Protein AF-A0A7C2IC62-F1 (afdb_monomer)

Mean predicted aligned error: 10.56 Å

Solvent-accessible surface area (backbone atoms only — not comparable to full-atom values): 7072 Å² total; per-residue (Å²): 135,88,76,78,80,75,70,83,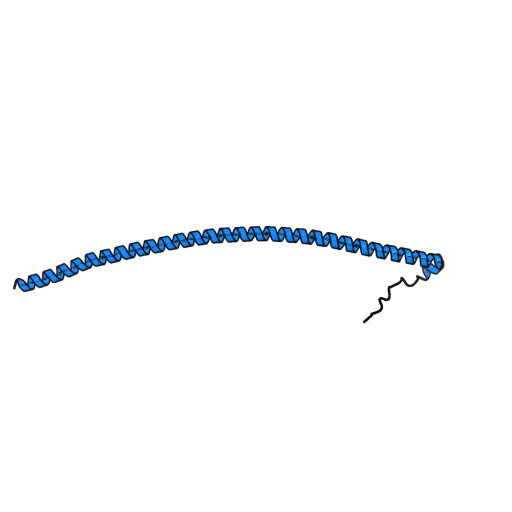64,76,72,77,50,65,71,45,35,76,74,49,36,65,69,50,34,53,53,50,53,50,51,50,52,51,51,53,52,48,52,52,51,55,52,48,52,52,50,50,56,53,47,52,51,52,50,54,53,52,52,51,53,49,52,53,50,49,54,50,51,53,49,53,51,52,52,50,49,54,51,50,52,53,51,52,52,51,52,51,51,49,53,53,48,55,52,51,53,52,52,51,52,51,52,52,49,52,51,59,50,49,54,51,54,53,52,52,53,51,52,52,53,51,58,63,74,75,108

Structure (mmCIF, N/CA/C/O backbone):
data_AF-A0A7C2IC62-F1
#
_entry.id   AF-A0A7C2IC62-F1
#
loop_
_atom_site.group_PDB
_atom_site.id
_atom_site.type_symbol
_atom_site.label_atom_id
_atom_site.label_alt_id
_atom_site.label_comp_id
_atom_site.label_asym_id
_atom_site.label_entity_id
_atom_site.label_seq_id
_atom_site.pdbx_PDB_ins_code
_atom_site.Cartn_x
_atom_site.Cartn_y
_atom_site.Cartn_z
_atom_site.occupancy
_atom_site.B_iso_or_equiv
_atom_site.auth_seq_id
_atom_site.auth_comp_id
_atom_site.auth_asym_id
_atom_site.auth_atom_id
_atom_site.pdbx_PDB_model_num
ATOM 1 N N . MET A 1 1 ? -20.557 -34.097 32.006 1.00 37.50 1 MET A N 1
ATOM 2 C CA . MET A 1 1 ? -19.843 -34.078 33.298 1.00 37.50 1 MET A CA 1
ATOM 3 C C . MET A 1 1 ? -20.294 -32.834 34.037 1.00 37.50 1 MET A C 1
ATOM 5 O O . MET A 1 1 ? -19.820 -31.743 33.757 1.00 37.50 1 MET A O 1
ATOM 9 N N . ASP A 1 2 ? -21.327 -33.009 34.857 1.00 44.03 2 ASP A N 1
ATOM 10 C CA . ASP A 1 2 ? -22.034 -31.959 35.588 1.00 44.03 2 ASP A CA 1
ATOM 11 C C . ASP A 1 2 ? -21.297 -31.704 36.908 1.00 44.03 2 ASP A C 1
ATOM 13 O O . ASP A 1 2 ? -21.544 -32.327 37.940 1.00 44.03 2 ASP A O 1
ATOM 17 N N . GLY A 1 3 ? -20.250 -30.885 36.815 1.00 38.84 3 GLY A N 1
ATOM 18 C CA . GLY A 1 3 ? -19.440 -30.472 37.951 1.00 38.84 3 GLY A CA 1
ATOM 19 C C . GLY A 1 3 ? -20.208 -29.437 38.753 1.00 38.84 3 GLY A C 1
ATOM 20 O O . GLY A 1 3 ? -20.230 -28.263 38.385 1.00 38.84 3 GLY A O 1
ATOM 21 N N . GLY A 1 4 ? -20.847 -29.900 39.829 1.00 42.59 4 GLY A N 1
ATOM 22 C CA . GLY A 1 4 ? -21.654 -29.112 40.746 1.00 42.59 4 GLY A CA 1
ATOM 23 C C . GLY A 1 4 ? -21.067 -27.732 41.015 1.00 42.59 4 GLY A C 1
ATOM 24 O O . GLY A 1 4 ? -20.103 -27.569 41.766 1.00 42.59 4 GLY A O 1
ATOM 25 N N . ARG A 1 5 ? -21.718 -26.719 40.440 1.00 46.81 5 ARG A N 1
ATOM 26 C CA . ARG A 1 5 ? -21.583 -25.328 40.859 1.00 46.81 5 ARG A CA 1
ATOM 27 C C . ARG A 1 5 ? -22.192 -25.227 42.252 1.00 46.81 5 ARG A C 1
ATOM 29 O O . ARG A 1 5 ? -23.338 -24.808 42.401 1.00 46.81 5 ARG A O 1
ATOM 36 N N . LYS A 1 6 ? -21.430 -25.636 43.272 1.00 46.97 6 LYS A N 1
ATOM 37 C CA . LYS A 1 6 ? -21.626 -25.191 44.651 1.00 46.97 6 LYS A CA 1
ATOM 38 C C . LYS A 1 6 ? -21.558 -23.676 44.590 1.00 46.97 6 LYS A C 1
ATOM 40 O O . LYS A 1 6 ? -20.479 -23.090 44.593 1.00 46.97 6 LYS A O 1
ATOM 45 N N . ARG A 1 7 ? -22.720 -23.047 44.420 1.00 48.66 7 ARG A N 1
ATOM 46 C CA . ARG A 1 7 ? -22.856 -21.616 44.613 1.00 48.66 7 ARG A CA 1
ATOM 47 C C . ARG A 1 7 ? -22.303 -21.385 46.007 1.00 48.66 7 ARG A C 1
ATOM 49 O O . ARG A 1 7 ? -22.741 -22.039 46.952 1.00 48.66 7 ARG A O 1
ATOM 56 N N . ALA A 1 8 ? -21.288 -20.542 46.110 1.00 46.03 8 ALA A N 1
ATOM 57 C CA . ALA A 1 8 ? -20.880 -19.993 47.384 1.00 46.03 8 ALA A CA 1
ATOM 58 C C . ALA A 1 8 ? -22.044 -19.116 47.866 1.00 46.03 8 ALA A C 1
ATOM 60 O O . ALA A 1 8 ? -22.037 -17.901 47.707 1.00 46.03 8 ALA A O 1
ATOM 61 N N . TYR A 1 9 ? -23.106 -19.764 48.349 1.00 46.41 9 TYR A N 1
ATOM 62 C CA . TYR A 1 9 ? -24.036 -19.175 49.284 1.00 46.41 9 TYR A CA 1
ATOM 63 C C . TYR A 1 9 ? -23.147 -18.746 50.440 1.00 46.41 9 TYR A C 1
ATOM 65 O O . TYR A 1 9 ? -22.429 -19.583 50.987 1.00 46.41 9 TYR A O 1
ATOM 73 N N . LEU A 1 10 ? -23.100 -17.445 50.719 1.00 55.12 10 LEU A N 1
ATOM 74 C CA . LEU A 1 10 ? -22.505 -16.930 51.945 1.00 55.12 10 LEU A CA 1
ATOM 75 C C . LEU A 1 10 ? -23.040 -17.799 53.080 1.00 55.12 10 LEU A C 1
ATOM 77 O O . LEU A 1 10 ? -24.239 -17.783 53.351 1.00 55.12 10 LEU A O 1
ATOM 81 N N . ASP A 1 11 ? -22.172 -18.646 53.628 1.00 68.25 11 ASP A N 1
ATOM 82 C CA . ASP A 1 11 ? -22.539 -19.622 54.642 1.00 68.25 11 ASP A CA 1
ATOM 83 C C . ASP A 1 11 ? -23.122 -18.816 55.801 1.00 68.25 11 ASP A C 1
ATOM 85 O O . ASP A 1 11 ? -22.406 -17.985 56.365 1.00 68.25 11 ASP A O 1
ATOM 89 N N . ARG A 1 12 ? -24.446 -18.931 56.011 1.00 71.19 12 ARG A N 1
ATOM 90 C CA . ARG A 1 12 ? -25.274 -17.955 56.746 1.00 71.19 12 ARG A CA 1
ATOM 91 C C . ARG A 1 12 ? -24.525 -17.450 57.977 1.00 71.19 12 ARG A C 1
ATOM 93 O O . ARG A 1 12 ? -24.405 -18.211 58.947 1.00 71.19 12 ARG A O 1
ATOM 100 N N . PRO A 1 13 ? -23.984 -16.217 57.948 1.00 80.62 13 PRO A N 1
ATOM 101 C CA . PRO A 1 13 ? -23.006 -15.821 58.945 1.00 80.62 13 PRO A CA 1
ATOM 102 C C . PRO A 1 13 ? -23.628 -15.870 60.336 1.00 80.62 13 PRO A C 1
ATOM 104 O O . PRO A 1 13 ? -24.642 -15.222 60.589 1.00 80.62 13 PRO A O 1
ATOM 107 N N . LYS A 1 14 ? -23.022 -16.640 61.249 1.00 78.38 14 LYS A N 1
ATOM 108 C CA . LYS A 1 14 ? -23.561 -16.856 62.605 1.00 78.38 14 LYS A CA 1
ATOM 109 C C . LYS A 1 14 ? -23.851 -15.539 63.336 1.00 78.38 14 LYS A C 1
ATOM 111 O O . LYS A 1 14 ? -24.879 -15.420 63.989 1.00 78.38 14 LYS A O 1
ATOM 116 N N . VAL A 1 15 ? -22.992 -14.537 63.138 1.00 87.31 15 VAL A N 1
ATOM 117 C CA . VAL A 1 15 ? -23.134 -13.186 63.711 1.00 87.31 15 VAL A CA 1
ATOM 118 C C . VAL A 1 15 ? -24.396 -12.473 63.215 1.00 87.31 15 VAL A C 1
ATOM 120 O O . VAL A 1 15 ? -25.040 -11.765 63.984 1.00 87.31 15 VAL A O 1
ATOM 123 N N . LEU A 1 16 ? -24.773 -12.659 61.946 1.00 84.62 16 LEU A N 1
ATOM 124 C CA . LEU A 1 16 ? -25.993 -12.066 61.395 1.00 84.62 16 LEU A CA 1
ATOM 125 C C . LEU A 1 16 ? -27.234 -12.766 61.960 1.00 84.62 16 LEU A C 1
ATOM 127 O O . LEU A 1 16 ? -28.161 -12.076 62.371 1.00 84.62 16 LEU A O 1
ATOM 131 N N . ARG A 1 17 ? -27.203 -14.099 62.110 1.00 86.75 17 ARG A N 1
ATOM 132 C CA . ARG A 1 17 ? -28.300 -14.879 62.721 1.00 86.75 17 ARG A CA 1
ATOM 133 C C . ARG A 1 17 ? -28.554 -14.492 64.176 1.00 86.75 17 ARG A C 1
ATOM 135 O O . ARG A 1 17 ? -29.704 -14.316 64.564 1.00 86.75 17 ARG A O 1
ATOM 142 N N . GLU A 1 18 ? -27.495 -14.299 64.963 1.00 88.06 18 GLU A N 1
ATOM 143 C CA . GLU A 1 18 ? -27.602 -13.861 66.364 1.00 88.06 18 GLU A CA 1
ATOM 144 C C . GLU A 1 18 ? -28.168 -12.442 66.522 1.00 88.06 18 GLU A C 1
ATOM 146 O O . GLU A 1 18 ? -28.780 -12.141 67.545 1.00 88.06 18 GLU A O 1
ATOM 151 N N . LYS A 1 19 ? -27.951 -11.551 65.544 1.00 90.94 19 LYS A N 1
ATOM 152 C CA . LYS A 1 19 ? -28.347 -10.134 65.628 1.00 90.94 19 LYS A CA 1
ATOM 153 C C . LYS A 1 19 ? -29.665 -9.807 64.925 1.00 90.94 19 LYS A C 1
ATOM 155 O O . LYS A 1 19 ? -30.368 -8.913 65.383 1.00 90.94 19 LYS A O 1
ATOM 160 N N . LEU A 1 20 ? -29.977 -10.487 63.823 1.00 86.44 20 LEU A N 1
ATOM 161 C CA . LEU A 1 20 ? -31.123 -10.211 62.945 1.00 86.44 20 LEU A CA 1
ATOM 162 C C . LEU A 1 20 ? -32.188 -11.321 62.974 1.00 86.44 20 LEU A C 1
ATOM 164 O O . LEU A 1 20 ? -33.243 -11.166 62.365 1.00 86.44 20 LEU A O 1
ATOM 168 N N . GLY A 1 21 ? -31.924 -12.437 63.661 1.00 90.44 21 GLY A N 1
ATOM 169 C CA . GLY A 1 21 ? -32.742 -13.647 63.578 1.00 90.44 21 GLY A CA 1
ATOM 170 C C . GLY A 1 21 ? -32.518 -14.427 62.276 1.00 90.44 21 GLY A C 1
ATOM 171 O O . GLY A 1 21 ? -31.790 -13.992 61.378 1.00 90.44 21 GLY A O 1
ATOM 172 N N . GLU A 1 22 ? -33.138 -15.606 62.176 1.00 85.38 22 GLU A N 1
ATOM 173 C CA . GLU A 1 22 ? -33.045 -16.470 60.986 1.00 85.38 22 GLU A CA 1
ATOM 174 C C . GLU A 1 22 ? -33.656 -15.797 59.751 1.00 85.38 22 GLU A C 1
ATOM 176 O O . GLU A 1 22 ? -32.970 -15.628 58.746 1.00 85.38 22 GLU A O 1
ATOM 181 N N . GLU A 1 23 ? -34.903 -15.323 59.856 1.00 87.25 23 GLU A N 1
ATOM 182 C CA . GLU A 1 23 ? -35.622 -14.682 58.743 1.00 87.25 23 GLU A CA 1
ATOM 183 C C . GLU A 1 23 ? -34.917 -13.413 58.246 1.00 87.25 23 GLU A C 1
ATOM 185 O O . GLU A 1 23 ? -34.769 -13.212 57.041 1.00 87.25 23 GLU A O 1
ATOM 190 N N . GLY A 1 24 ? -34.421 -12.575 59.165 1.00 88.88 24 GLY A N 1
ATOM 191 C CA . GLY A 1 24 ? -33.687 -11.359 58.810 1.00 88.88 24 GLY A CA 1
ATOM 192 C C . GLY A 1 24 ? -32.348 -11.649 58.127 1.00 88.88 24 GLY A C 1
ATOM 193 O O . GLY A 1 24 ? -31.931 -10.907 57.235 1.00 88.88 24 GLY A O 1
ATOM 194 N N . THR A 1 25 ? -31.685 -12.749 58.498 1.00 91.00 25 THR A N 1
ATOM 195 C CA . THR A 1 25 ? -30.447 -13.180 57.834 1.00 91.00 25 THR A CA 1
ATOM 196 C C . THR A 1 25 ? -30.722 -13.725 56.438 1.00 91.00 25 THR A C 1
ATOM 198 O O . THR A 1 25 ? -29.990 -13.383 55.509 1.00 91.00 25 THR A O 1
ATOM 201 N N . ASP A 1 26 ? -31.770 -14.531 56.270 1.00 88.00 26 ASP A N 1
ATOM 202 C CA . ASP A 1 26 ? -32.135 -15.097 54.969 1.00 88.00 26 ASP A CA 1
ATOM 203 C C . ASP A 1 26 ? -32.538 -13.993 53.975 1.00 88.00 26 ASP A C 1
ATOM 205 O O . ASP A 1 26 ? -32.016 -13.962 52.858 1.00 88.00 26 ASP A O 1
ATOM 209 N N . ALA A 1 27 ? -33.341 -13.013 54.408 1.00 89.38 27 ALA A N 1
ATOM 210 C CA . ALA A 1 27 ? -33.713 -11.860 53.585 1.00 89.38 27 ALA A CA 1
ATOM 211 C C . ALA A 1 27 ? -32.495 -11.018 53.160 1.00 89.38 27 ALA A C 1
ATOM 213 O O . ALA A 1 27 ? -32.384 -10.600 52.006 1.00 89.38 27 ALA A O 1
ATOM 214 N N . LEU A 1 28 ? -31.538 -10.788 54.069 1.00 89.81 28 LEU A N 1
ATOM 215 C CA . LEU A 1 28 ? -30.317 -10.044 53.748 1.00 89.81 28 LEU A CA 1
ATOM 216 C C . LEU A 1 28 ? -29.423 -10.808 52.759 1.00 89.81 28 LEU A C 1
ATOM 218 O O . LEU A 1 28 ? -28.873 -10.209 51.835 1.00 89.81 28 LEU A O 1
ATOM 222 N N . VAL A 1 29 ? -29.279 -12.125 52.925 1.00 88.62 29 VAL A N 1
ATOM 223 C CA . VAL A 1 29 ? -28.511 -12.969 51.997 1.00 88.62 29 VAL A CA 1
ATOM 224 C C . VAL A 1 29 ? -29.164 -12.991 50.614 1.00 88.62 29 VAL A C 1
ATOM 226 O O . VAL A 1 29 ? -28.454 -12.929 49.608 1.00 88.62 29 VAL A O 1
ATOM 229 N N . GLU A 1 30 ? -30.493 -13.036 50.538 1.00 90.31 30 GLU A N 1
ATOM 230 C CA . GLU A 1 30 ? -31.231 -12.948 49.276 1.00 90.31 30 GLU A CA 1
ATOM 231 C C . GLU A 1 30 ? -31.004 -11.600 48.579 1.00 90.31 30 GLU A C 1
ATOM 233 O O . GLU A 1 30 ? -30.620 -11.580 47.408 1.00 90.31 30 GLU A O 1
ATOM 238 N N . LEU A 1 31 ? -31.118 -10.487 49.311 1.00 92.69 31 LEU A N 1
ATOM 239 C CA . LEU A 1 31 ? -30.849 -9.144 48.789 1.00 92.69 31 LEU A CA 1
ATOM 240 C C . LEU A 1 31 ? -29.409 -8.989 48.286 1.00 92.69 31 LEU A C 1
ATOM 242 O O . LEU A 1 31 ? -29.194 -8.447 47.203 1.00 92.69 31 LEU A O 1
ATOM 246 N N . ILE A 1 32 ? -28.418 -9.492 49.029 1.00 92.25 32 ILE A N 1
ATOM 247 C CA . ILE A 1 32 ? -27.009 -9.449 48.612 1.00 92.25 32 ILE A CA 1
ATOM 248 C C . ILE A 1 32 ? -26.791 -10.297 47.358 1.00 92.25 32 ILE A C 1
ATOM 250 O O . ILE A 1 32 ? -26.077 -9.875 46.450 1.00 92.25 32 ILE A O 1
ATOM 254 N N . ASN A 1 33 ? -27.394 -11.484 47.279 1.00 90.44 33 ASN A N 1
ATOM 255 C CA . ASN A 1 33 ? -27.273 -12.340 46.102 1.00 90.44 33 ASN A CA 1
ATOM 256 C C . ASN A 1 33 ? -27.932 -11.712 44.869 1.00 90.44 33 ASN A C 1
ATOM 258 O O . ASN A 1 33 ? -27.355 -11.781 43.782 1.00 90.44 33 ASN A O 1
ATOM 262 N N . LEU A 1 34 ? -29.096 -11.080 45.042 1.00 90.88 34 LEU A N 1
ATOM 263 C CA . LEU A 1 34 ? -29.788 -10.339 43.992 1.00 90.88 34 LEU A CA 1
ATOM 264 C C . LEU A 1 34 ? -28.939 -9.155 43.512 1.00 90.88 34 LEU A C 1
ATOM 266 O O . LEU A 1 34 ? -28.640 -9.062 42.322 1.00 90.88 34 LEU A O 1
ATOM 270 N N . ALA A 1 35 ? -28.471 -8.314 44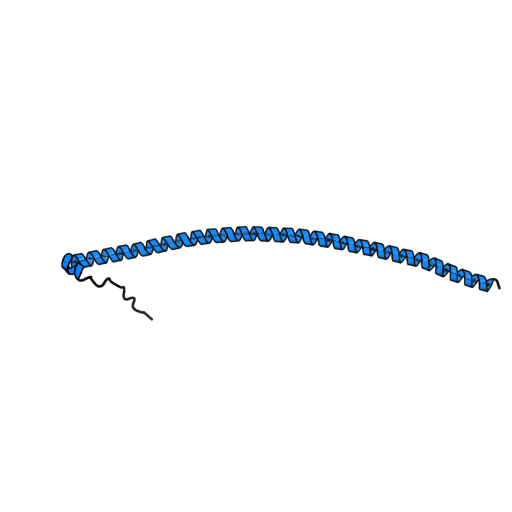.438 1.00 93.50 35 ALA A N 1
ATOM 271 C CA . ALA A 1 35 ? -27.627 -7.162 44.135 1.00 93.50 35 ALA A CA 1
ATOM 272 C C . ALA A 1 35 ? -26.311 -7.575 43.458 1.00 93.50 35 ALA A C 1
ATOM 274 O O . ALA A 1 35 ? -25.931 -6.996 42.447 1.00 93.50 35 ALA A O 1
ATOM 275 N N . ASN A 1 36 ? -25.644 -8.625 43.948 1.00 93.38 36 ASN A N 1
ATOM 276 C CA . ASN A 1 36 ? -24.416 -9.153 43.348 1.00 93.38 36 ASN A CA 1
ATOM 277 C C . ASN A 1 36 ? -24.666 -9.738 41.948 1.00 93.38 36 ASN A C 1
ATOM 279 O O . ASN A 1 36 ? -23.828 -9.603 41.060 1.00 93.38 36 ASN A O 1
ATOM 283 N N . GLY A 1 37 ? -25.815 -10.386 4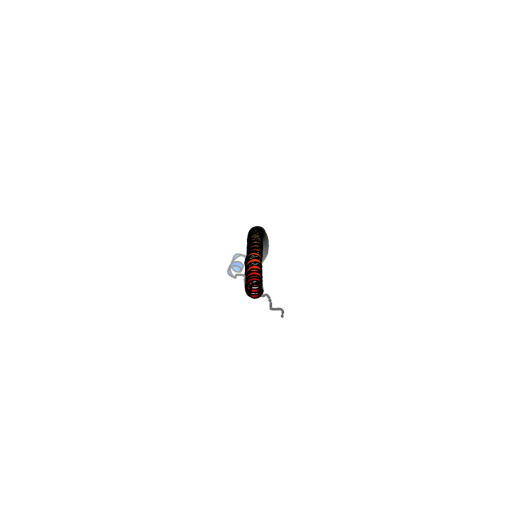1.733 1.00 92.81 37 GLY A N 1
ATOM 284 C CA . GLY A 1 37 ? -26.234 -10.855 40.413 1.00 92.81 37 GLY A CA 1
ATOM 285 C C . GLY A 1 37 ? -26.407 -9.699 39.430 1.00 92.81 37 GLY A C 1
ATOM 286 O O . GLY A 1 37 ? -25.859 -9.750 38.330 1.00 92.81 37 GLY A O 1
ATOM 287 N N . GLN A 1 38 ? -27.093 -8.641 39.861 1.00 94.69 38 GLN A N 1
ATOM 288 C CA . GLN A 1 38 ? -27.317 -7.440 39.062 1.00 94.69 38 GLN A CA 1
ATOM 289 C C . GLN A 1 38 ? -26.011 -6.698 38.765 1.00 94.69 38 GLN A C 1
ATOM 291 O O . GLN A 1 38 ? -25.701 -6.459 37.606 1.00 94.69 38 GLN A O 1
ATOM 296 N N . THR A 1 39 ? -25.166 -6.470 39.775 1.00 95.94 39 THR A N 1
ATOM 297 C CA . THR A 1 39 ? -23.850 -5.839 39.585 1.00 95.94 39 THR A CA 1
ATOM 298 C C . THR A 1 39 ? -22.975 -6.618 38.603 1.00 95.94 39 THR A C 1
ATOM 300 O O . THR A 1 39 ? -22.294 -6.014 37.779 1.00 95.94 39 THR A O 1
ATOM 303 N N . LYS A 1 40 ? -22.981 -7.958 38.644 1.00 96.19 40 LYS A N 1
ATOM 304 C CA . LYS A 1 40 ? -22.232 -8.765 37.667 1.00 96.19 40 LYS A CA 1
ATOM 305 C C . LYS A 1 40 ? -22.755 -8.584 36.246 1.00 96.19 40 LYS A C 1
ATOM 307 O O . LYS A 1 40 ? -21.940 -8.507 35.331 1.00 96.19 40 LYS A O 1
ATOM 312 N N . ALA A 1 41 ? -24.074 -8.534 36.071 1.00 96.19 41 ALA A N 1
ATOM 313 C CA . ALA A 1 41 ? -24.685 -8.291 34.770 1.00 96.19 41 ALA A CA 1
ATOM 314 C C . ALA A 1 41 ? -24.334 -6.889 34.250 1.00 96.19 41 ALA A C 1
ATOM 316 O O . ALA A 1 41 ? -23.869 -6.764 33.124 1.00 96.19 41 ALA A O 1
ATOM 317 N N . ASP A 1 42 ? -24.449 -5.860 35.091 1.00 97.25 42 ASP A N 1
ATOM 318 C CA . ASP A 1 42 ? -24.135 -4.476 34.722 1.00 97.25 42 ASP A CA 1
ATOM 319 C C . ASP A 1 42 ? -22.657 -4.313 34.336 1.00 97.25 42 ASP A C 1
ATOM 321 O O . ASP A 1 42 ? -22.331 -3.672 33.338 1.00 97.25 42 ASP A O 1
ATOM 325 N N . VAL A 1 43 ? -21.748 -4.938 35.095 1.00 97.38 43 VAL A N 1
ATOM 326 C CA . VAL A 1 43 ? -20.311 -4.936 34.784 1.00 97.38 43 VAL A CA 1
ATOM 327 C C . VAL A 1 43 ? -20.028 -5.661 33.472 1.00 97.38 43 VAL A C 1
ATOM 329 O O . VAL A 1 43 ? -19.193 -5.188 32.703 1.00 97.38 43 VAL A O 1
ATOM 332 N N . LEU A 1 44 ? -20.697 -6.786 33.205 1.00 97.88 44 LEU A N 1
ATOM 333 C CA . LEU A 1 44 ? -20.519 -7.519 31.953 1.00 97.88 44 LEU A CA 1
ATOM 334 C C . LEU A 1 44 ? -20.949 -6.662 30.760 1.00 97.88 44 LEU A C 1
ATOM 336 O O . LEU A 1 44 ? -20.130 -6.434 29.874 1.00 97.88 44 LEU A O 1
ATOM 340 N N . THR A 1 45 ? -22.159 -6.101 30.803 1.00 97.94 45 THR A N 1
ATOM 341 C CA . THR A 1 45 ? -22.680 -5.199 29.766 1.00 97.94 45 THR A CA 1
ATOM 342 C C . THR A 1 45 ? -21.745 -4.009 29.544 1.00 97.94 45 THR A C 1
ATOM 344 O O . THR A 1 45 ? -21.362 -3.709 28.418 1.00 97.94 45 THR A O 1
ATOM 347 N N . PHE A 1 46 ? -21.284 -3.365 30.621 1.00 98.06 46 PHE A N 1
ATOM 348 C CA . PHE A 1 46 ? -20.356 -2.237 30.522 1.00 98.06 46 PHE A CA 1
ATOM 349 C C . PHE A 1 46 ? -19.022 -2.615 29.860 1.00 98.06 46 PHE A C 1
ATOM 351 O O . PHE A 1 46 ? -18.453 -1.836 29.088 1.00 98.06 46 PHE A O 1
ATOM 358 N N . VAL A 1 47 ? -18.480 -3.793 30.182 1.00 98.06 47 VAL A N 1
ATOM 359 C CA . VAL A 1 47 ? -17.233 -4.276 29.579 1.00 98.06 47 VAL A CA 1
ATOM 360 C C . VAL A 1 47 ? -17.443 -4.615 28.108 1.00 98.06 47 VAL A C 1
ATOM 362 O O . VAL A 1 47 ? -16.591 -4.239 27.304 1.00 98.06 47 VAL A O 1
ATOM 365 N N . GLU A 1 48 ? -18.553 -5.262 27.756 1.00 98.00 48 GLU A N 1
ATOM 366 C CA . GLU A 1 48 ? -18.925 -5.577 26.373 1.00 98.00 48 GLU A CA 1
ATOM 367 C C . GLU A 1 48 ? -19.024 -4.301 25.532 1.00 98.00 48 GLU A C 1
ATOM 369 O O . GLU A 1 48 ? -18.270 -4.151 24.572 1.00 98.00 48 GLU A O 1
ATOM 374 N N . GLU A 1 49 ? -19.812 -3.314 25.961 1.00 98.12 49 GLU A N 1
ATOM 375 C CA . GLU A 1 49 ? -19.954 -2.031 25.259 1.00 98.12 49 GLU A CA 1
ATOM 376 C C . GLU A 1 49 ? -18.611 -1.303 25.098 1.00 98.12 49 GLU A C 1
ATOM 378 O O . GLU A 1 49 ? -18.271 -0.773 24.034 1.00 98.12 49 GLU A O 1
ATOM 383 N N . LYS A 1 50 ? -17.797 -1.273 26.160 1.00 98.00 50 LYS A N 1
ATOM 384 C CA . LYS A 1 50 ? -16.484 -0.620 26.120 1.00 98.00 50 LYS A CA 1
ATOM 385 C C . LYS A 1 50 ? -15.516 -1.350 25.193 1.00 98.00 50 LYS A C 1
ATOM 387 O O . LYS A 1 50 ? -14.679 -0.694 24.564 1.00 98.00 50 LYS A O 1
ATOM 392 N N . PHE A 1 51 ? -15.587 -2.676 25.146 1.00 98.31 51 PHE A N 1
ATOM 393 C CA . PHE A 1 51 ? -14.756 -3.503 24.287 1.00 98.31 51 PHE A CA 1
ATOM 394 C C . PHE A 1 51 ? -15.169 -3.355 22.822 1.00 98.31 51 PHE A C 1
ATOM 396 O O . PHE A 1 51 ? -14.306 -3.067 21.997 1.00 98.31 51 PHE A O 1
ATOM 403 N N . GLU A 1 52 ? -16.464 -3.429 22.514 1.00 98.38 52 GLU A N 1
ATOM 404 C CA . GLU A 1 52 ? -17.006 -3.196 21.171 1.00 98.38 52 GLU A CA 1
ATOM 405 C C . GLU A 1 52 ? -16.629 -1.813 20.644 1.00 98.38 52 GLU A C 1
ATOM 407 O O . GLU A 1 52 ? -16.094 -1.693 19.539 1.00 98.38 52 GLU A O 1
ATOM 412 N N . ARG A 1 53 ? -16.799 -0.766 21.462 1.00 98.38 53 ARG A N 1
ATOM 413 C CA . ARG A 1 53 ? -16.400 0.594 21.084 1.00 98.38 53 ARG A CA 1
ATOM 414 C C . ARG A 1 53 ? -14.908 0.680 20.764 1.00 98.38 53 ARG A C 1
ATOM 416 O O . ARG A 1 53 ? -14.535 1.210 19.720 1.00 98.38 53 ARG A O 1
ATOM 423 N N . ARG A 1 54 ? -14.045 0.150 21.640 1.00 98.25 54 ARG A N 1
ATOM 424 C CA . ARG A 1 54 ? -12.586 0.173 21.425 1.00 98.25 54 ARG A CA 1
ATOM 425 C C . ARG A 1 54 ? -12.173 -0.634 20.201 1.00 98.25 54 ARG A C 1
ATOM 427 O O . ARG A 1 54 ? -11.305 -0.187 19.460 1.00 98.25 54 ARG A O 1
ATOM 434 N N . LEU A 1 55 ? -12.783 -1.794 19.977 1.00 98.31 55 LEU A N 1
ATOM 435 C CA . LEU A 1 55 ? -12.524 -2.596 18.787 1.00 98.31 55 LEU A CA 1
ATOM 436 C C . LEU A 1 55 ? -12.925 -1.851 17.517 1.00 98.31 55 LEU A C 1
ATOM 438 O O . LEU A 1 55 ? -12.138 -1.807 16.578 1.00 98.31 55 LEU A O 1
ATOM 442 N N . SER A 1 56 ? -14.103 -1.229 17.495 1.00 98.25 56 SER A N 1
ATOM 443 C CA . SER A 1 56 ? -14.551 -0.447 16.341 1.00 98.25 56 SER A CA 1
ATOM 444 C C . SER A 1 56 ? -13.623 0.741 16.063 1.00 98.25 56 SER A C 1
ATOM 446 O O . SER A 1 56 ? -13.311 1.018 14.905 1.00 98.25 56 SER A O 1
ATOM 448 N N . GLU A 1 57 ? -13.149 1.428 17.106 1.00 98.44 57 GLU A N 1
ATOM 449 C CA . GLU A 1 57 ? -12.183 2.527 16.984 1.00 98.44 57 GLU A CA 1
ATOM 450 C C . GLU A 1 57 ? -10.835 2.047 16.420 1.00 98.44 57 GLU A C 1
ATOM 452 O O . GLU A 1 57 ? -10.296 2.659 15.496 1.00 98.44 57 GLU A O 1
ATOM 457 N N . GLU A 1 58 ? -10.283 0.952 16.946 1.00 98.44 58 GLU A N 1
ATOM 458 C CA . GLU A 1 58 ? -9.000 0.410 16.482 1.00 98.44 58 GLU A CA 1
ATOM 459 C C . GLU A 1 58 ? -9.095 -0.170 15.064 1.00 98.44 58 GLU A C 1
ATOM 461 O O . GLU A 1 58 ? -8.193 0.054 14.256 1.00 98.44 58 GLU A O 1
ATOM 466 N N . LEU A 1 59 ? -10.204 -0.831 14.711 1.00 98.19 59 LEU A N 1
ATOM 467 C CA . LEU A 1 59 ? -10.470 -1.274 13.338 1.00 98.19 59 LEU A CA 1
ATOM 468 C C . LEU A 1 59 ? -10.556 -0.088 12.371 1.00 98.19 59 LEU A C 1
ATOM 470 O O . LEU A 1 59 ? -9.978 -0.146 11.286 1.00 98.19 59 LEU A O 1
ATOM 474 N N . GLY A 1 60 ? -11.211 1.004 12.775 1.00 98.44 60 GLY A N 1
ATOM 475 C CA . GLY A 1 60 ? -11.271 2.237 11.990 1.00 98.44 60 GLY A CA 1
ATOM 476 C C . GLY A 1 60 ? -9.883 2.825 11.722 1.00 98.44 60 GLY A C 1
ATOM 477 O O . GLY A 1 60 ? -9.522 3.058 10.568 1.00 98.44 60 GLY A O 1
ATOM 478 N N . LYS A 1 61 ? -9.062 2.977 12.770 1.00 98.56 61 LYS A N 1
ATOM 479 C CA . LYS A 1 61 ? -7.677 3.472 12.649 1.00 98.56 61 LYS A CA 1
ATOM 480 C C . LYS A 1 61 ? -6.805 2.562 11.788 1.00 98.56 61 LYS A C 1
ATOM 482 O O . LYS A 1 61 ? -5.979 3.051 11.017 1.00 98.56 61 LYS A O 1
ATOM 487 N N . LEU A 1 62 ? -6.947 1.244 11.931 1.00 98.44 62 LEU A N 1
ATOM 488 C CA . LEU A 1 62 ? -6.213 0.280 11.112 1.00 98.44 62 LEU A CA 1
ATOM 489 C C . LEU A 1 62 ? -6.592 0.411 9.639 1.00 98.44 62 LEU A C 1
ATOM 491 O O . LEU A 1 62 ? -5.702 0.434 8.792 1.00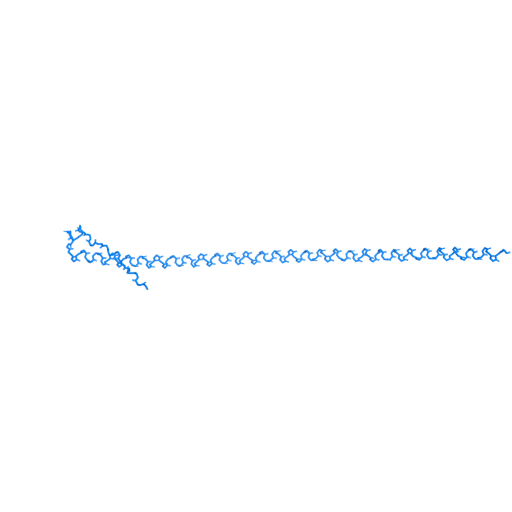 98.44 62 LEU A O 1
ATOM 495 N N . ASN A 1 63 ? -7.882 0.555 9.336 1.00 98.50 63 ASN A N 1
ATOM 496 C CA . ASN A 1 63 ? -8.359 0.711 7.967 1.00 98.50 63 ASN A CA 1
ATOM 497 C C . ASN A 1 63 ? -7.864 2.021 7.326 1.00 98.50 63 ASN A C 1
ATOM 499 O O . ASN A 1 63 ? -7.424 2.029 6.175 1.00 98.50 63 ASN A O 1
ATOM 503 N N . GLU A 1 64 ? -7.859 3.122 8.081 1.00 98.38 64 GLU A N 1
ATOM 504 C CA . GLU A 1 64 ? -7.321 4.414 7.632 1.00 98.38 64 GLU A CA 1
ATOM 505 C C . GLU A 1 64 ? -5.814 4.334 7.336 1.00 98.38 64 GLU A C 1
ATOM 507 O O . GLU A 1 64 ? -5.352 4.748 6.266 1.00 98.38 64 GLU A O 1
ATOM 512 N N . ARG A 1 65 ? -5.041 3.736 8.254 1.00 98.44 65 ARG A N 1
ATOM 513 C CA . ARG A 1 65 ? -3.600 3.506 8.065 1.00 98.44 65 ARG A CA 1
ATOM 514 C C . ARG A 1 65 ? -3.329 2.619 6.858 1.00 98.44 65 ARG A C 1
ATOM 516 O O . ARG A 1 65 ? -2.458 2.948 6.058 1.00 98.44 65 ARG A O 1
ATOM 523 N N . LEU A 1 66 ? -4.078 1.529 6.707 1.00 98.44 66 LEU A N 1
ATOM 524 C CA . LEU A 1 66 ? -3.924 0.603 5.590 1.00 98.44 66 LEU A CA 1
ATOM 525 C C . LEU A 1 66 ? -4.202 1.298 4.254 1.00 98.44 66 LEU A C 1
ATOM 527 O O . LEU A 1 66 ? -3.389 1.204 3.339 1.00 98.44 66 LEU A O 1
ATOM 531 N N . THR A 1 67 ? -5.298 2.052 4.165 1.00 98.25 67 THR A N 1
ATOM 532 C CA . THR A 1 67 ? -5.649 2.830 2.966 1.00 98.25 67 THR A CA 1
ATOM 533 C C . THR A 1 67 ? -4.543 3.829 2.613 1.00 98.25 67 THR A C 1
ATOM 535 O O . THR A 1 67 ? -4.137 3.932 1.455 1.00 98.25 67 THR A O 1
ATOM 538 N N . THR A 1 68 ? -4.002 4.520 3.618 1.00 98.44 68 THR A N 1
ATOM 539 C CA . THR A 1 68 ? -2.920 5.497 3.440 1.00 98.44 68 THR A CA 1
ATOM 540 C C . THR A 1 68 ? -1.630 4.846 2.939 1.00 98.44 68 THR A C 1
ATOM 542 O O . THR A 1 68 ? -1.024 5.329 1.983 1.00 98.44 68 THR A O 1
ATOM 545 N N . GLU A 1 69 ? -1.193 3.751 3.561 1.00 98.38 69 GLU A N 1
ATOM 546 C CA . GLU A 1 69 ? 0.039 3.061 3.164 1.00 98.38 69 GLU A CA 1
ATOM 547 C C . GLU A 1 69 ? -0.092 2.404 1.783 1.00 98.38 69 GLU A C 1
ATOM 549 O O . GLU A 1 69 ? 0.831 2.504 0.976 1.00 98.38 69 GLU A O 1
ATOM 554 N N . ILE A 1 70 ? -1.255 1.830 1.448 1.00 98.38 70 ILE A N 1
ATOM 555 C CA . ILE A 1 70 ? -1.536 1.334 0.090 1.00 98.38 70 ILE A CA 1
ATOM 556 C C . ILE A 1 70 ? -1.441 2.472 -0.936 1.00 98.38 70 ILE A C 1
ATOM 558 O O . ILE A 1 70 ? -0.847 2.288 -2.004 1.00 98.38 70 ILE A O 1
ATOM 562 N N . GLY A 1 71 ? -1.971 3.656 -0.612 1.00 98.31 71 GLY A N 1
ATOM 563 C CA . GLY A 1 71 ? -1.859 4.847 -1.456 1.00 98.31 71 GLY A CA 1
ATOM 564 C C . GLY A 1 71 ? -0.403 5.245 -1.711 1.00 98.31 71 GLY A C 1
ATOM 565 O O . GLY A 1 71 ? 0.010 5.370 -2.864 1.00 98.31 71 GLY A O 1
ATOM 566 N N . LYS A 1 72 ? 0.409 5.344 -0.650 1.00 98.50 72 LYS A N 1
ATOM 567 C CA . LYS A 1 72 ? 1.845 5.666 -0.753 1.00 98.50 72 LYS A CA 1
ATOM 568 C C . LYS A 1 72 ? 2.621 4.638 -1.575 1.00 98.50 72 LYS A C 1
ATOM 570 O O . LYS A 1 72 ? 3.484 5.010 -2.367 1.00 98.50 72 LYS A O 1
ATOM 575 N N . VAL A 1 73 ? 2.346 3.346 -1.385 1.00 98.62 73 VAL A N 1
ATOM 576 C CA . VAL A 1 73 ? 2.988 2.275 -2.162 1.00 98.62 73 VAL A CA 1
ATOM 577 C C . VAL A 1 73 ? 2.607 2.382 -3.638 1.00 98.62 73 VAL A C 1
ATOM 579 O O . VAL A 1 73 ? 3.483 2.291 -4.494 1.00 98.62 73 VAL A O 1
ATOM 582 N N . SER A 1 74 ? 1.335 2.644 -3.943 1.00 98.44 74 SER A N 1
ATOM 583 C CA . SER A 1 74 ? 0.853 2.805 -5.321 1.00 98.44 74 SER A CA 1
ATOM 584 C C . SER A 1 74 ? 1.498 4.006 -6.023 1.00 98.44 74 SER A C 1
ATOM 586 O O . SER A 1 74 ? 1.901 3.912 -7.185 1.00 98.44 74 SER A O 1
ATOM 588 N N . GLU A 1 75 ? 1.660 5.123 -5.312 1.00 98.38 75 G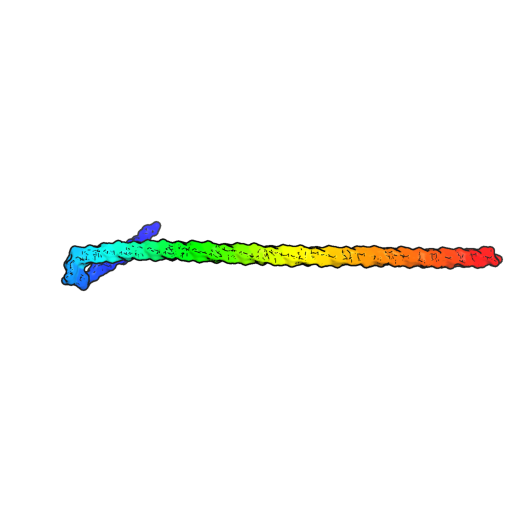LU A N 1
ATOM 589 C CA . GLU A 1 75 ? 2.346 6.320 -5.810 1.00 98.38 75 GLU A CA 1
ATOM 590 C C . GLU A 1 75 ? 3.835 6.055 -6.086 1.00 98.38 75 GLU A C 1
ATOM 592 O O . 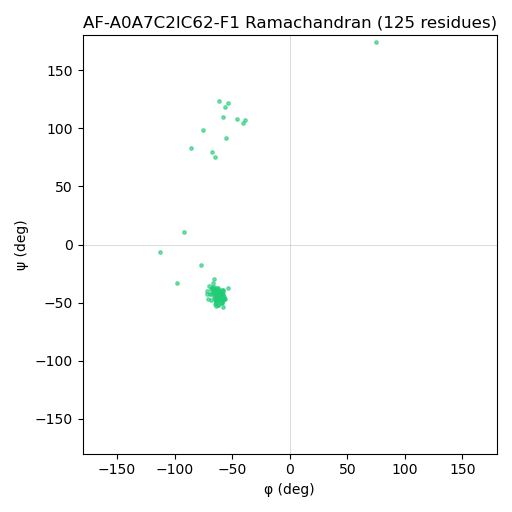GLU A 1 75 ? 4.342 6.374 -7.169 1.00 98.38 75 GLU A O 1
ATOM 597 N N . ARG A 1 76 ? 4.534 5.417 -5.136 1.00 98.44 76 ARG A N 1
ATOM 598 C CA . ARG A 1 76 ? 5.942 5.023 -5.306 1.00 98.44 76 ARG A CA 1
ATOM 599 C C . ARG A 1 76 ? 6.119 4.087 -6.492 1.00 98.44 76 ARG A C 1
ATOM 601 O O . ARG A 1 76 ? 6.982 4.339 -7.327 1.00 98.44 76 ARG A O 1
ATOM 608 N N . LEU A 1 77 ? 5.269 3.068 -6.607 1.00 98.44 77 LEU A N 1
ATOM 609 C CA . LEU A 1 77 ? 5.313 2.110 -7.707 1.00 98.44 77 LEU A CA 1
ATOM 610 C C . LEU A 1 77 ? 5.101 2.801 -9.060 1.00 98.44 77 LEU A C 1
ATOM 612 O O . LEU A 1 77 ? 5.862 2.568 -9.995 1.00 98.44 77 LEU A O 1
ATOM 616 N N . THR A 1 78 ? 4.118 3.699 -9.155 1.00 98.38 78 THR A N 1
ATOM 617 C CA . THR A 1 78 ? 3.863 4.479 -10.379 1.00 98.38 78 THR A CA 1
ATOM 618 C C . THR A 1 78 ? 5.079 5.324 -10.761 1.00 98.38 78 THR A C 1
ATOM 620 O O . THR A 1 78 ? 5.481 5.362 -11.925 1.00 98.38 78 THR A O 1
ATOM 623 N N . THR A 1 79 ? 5.710 5.960 -9.772 1.00 98.44 79 THR A N 1
ATOM 624 C CA . THR A 1 79 ? 6.912 6.776 -9.973 1.00 98.44 79 THR A CA 1
ATOM 625 C C . THR A 1 79 ? 8.099 5.938 -10.446 1.00 98.44 79 THR A C 1
ATOM 627 O O . THR A 1 79 ? 8.792 6.323 -11.389 1.00 98.44 79 THR A O 1
ATOM 630 N N . GLU A 1 80 ? 8.348 4.791 -9.815 1.00 98.44 80 GLU A N 1
ATOM 631 C CA . GLU A 1 80 ? 9.450 3.895 -10.178 1.00 98.44 80 GLU A CA 1
ATOM 632 C C . GLU A 1 80 ? 9.253 3.282 -11.567 1.00 98.44 80 GLU A C 1
ATOM 634 O O . GLU A 1 80 ? 10.187 3.299 -12.367 1.00 98.44 80 GLU A O 1
ATOM 639 N N . ILE A 1 81 ? 8.033 2.855 -11.912 1.00 98.44 81 ILE A N 1
ATOM 640 C CA . ILE A 1 81 ? 7.693 2.407 -13.273 1.00 98.44 81 ILE A CA 1
ATOM 641 C C . ILE A 1 81 ? 7.966 3.523 -14.289 1.00 98.44 81 ILE A C 1
ATOM 643 O O . ILE A 1 81 ? 8.538 3.270 -15.351 1.00 98.44 81 ILE A O 1
ATOM 647 N N . GLY A 1 82 ? 7.603 4.769 -13.966 1.00 98.31 82 GLY A N 1
ATOM 648 C CA . GLY A 1 82 ? 7.898 5.929 -14.806 1.00 98.31 82 GLY A CA 1
ATOM 649 C C . GLY A 1 82 ? 9.397 6.111 -15.065 1.00 98.31 82 GLY A C 1
ATOM 650 O O . GLY A 1 82 ? 9.805 6.275 -16.215 1.00 98.31 82 GLY A O 1
ATOM 651 N N . LYS A 1 83 ? 10.225 6.018 -14.017 1.00 98.44 83 LYS A N 1
ATOM 652 C CA . LYS A 1 83 ? 11.691 6.106 -14.130 1.00 98.44 83 LYS A CA 1
ATOM 653 C C . LYS A 1 83 ? 12.266 4.973 -14.978 1.00 98.44 83 LYS A C 1
ATOM 655 O O . LYS A 1 83 ? 13.025 5.245 -15.903 1.00 98.44 83 LYS A O 1
ATOM 660 N N . VAL A 1 84 ? 11.848 3.732 -14.727 1.00 98.56 84 VAL A N 1
ATOM 661 C CA . VAL A 1 84 ? 12.296 2.558 -15.496 1.00 98.56 84 VAL A CA 1
ATOM 662 C C . VAL A 1 84 ? 11.946 2.706 -16.978 1.00 98.56 84 VAL A C 1
ATOM 664 O O . VAL A 1 84 ? 12.780 2.430 -17.838 1.00 98.56 84 VAL A O 1
ATOM 667 N N . ASN A 1 85 ? 10.750 3.202 -17.304 1.00 98.50 85 ASN A N 1
ATOM 668 C CA . ASN A 1 85 ? 10.357 3.453 -18.693 1.00 98.50 85 ASN A CA 1
ATOM 669 C C . ASN A 1 85 ? 11.240 4.514 -19.370 1.00 98.50 85 ASN A C 1
ATOM 671 O O . ASN A 1 85 ? 11.605 4.348 -20.535 1.00 98.50 85 ASN A O 1
ATOM 675 N N . MET A 1 86 ? 11.607 5.584 -18.656 1.00 98.19 86 MET A N 1
ATOM 676 C CA . MET A 1 86 ? 12.525 6.606 -19.174 1.00 98.19 86 MET A CA 1
ATOM 677 C C . MET A 1 86 ? 13.930 6.043 -19.406 1.00 98.19 86 MET A C 1
ATOM 679 O O . MET A 1 86 ? 14.512 6.269 -20.467 1.00 98.19 86 MET A O 1
ATOM 683 N N . GLU A 1 87 ? 14.463 5.277 -18.453 1.00 98.38 87 GLU A N 1
ATOM 684 C CA . GLU A 1 87 ? 15.763 4.615 -18.599 1.00 98.38 87 GLU A CA 1
ATOM 685 C C . GLU A 1 87 ? 15.759 3.642 -19.782 1.00 98.38 87 GLU A C 1
ATOM 687 O O . GLU A 1 87 ? 16.679 3.647 -20.598 1.00 98.38 87 GLU A O 1
ATOM 692 N N . PHE A 1 88 ? 14.685 2.870 -19.950 1.00 98.38 88 PHE A N 1
ATOM 693 C CA . PHE A 1 88 ? 14.538 1.953 -21.074 1.00 98.38 88 PHE A CA 1
ATOM 694 C C . PHE A 1 88 ? 14.461 2.679 -22.425 1.00 98.38 88 PHE A C 1
ATOM 696 O O . PHE A 1 88 ? 15.048 2.222 -23.408 1.00 98.38 88 PHE A O 1
ATOM 703 N N . ALA A 1 89 ? 13.773 3.824 -22.487 1.00 98.31 89 ALA A N 1
ATOM 704 C CA . ALA A 1 89 ? 13.737 4.662 -23.683 1.00 98.31 89 ALA A CA 1
ATOM 705 C C . ALA A 1 89 ? 15.133 5.202 -24.033 1.00 98.31 89 ALA A C 1
ATOM 707 O O . ALA A 1 89 ? 15.541 5.133 -25.194 1.00 98.31 89 ALA A O 1
ATOM 708 N N . LYS A 1 90 ? 15.891 5.654 -23.027 1.00 98.38 90 LYS A N 1
ATOM 709 C CA . LYS A 1 90 ? 17.270 6.121 -23.199 1.00 98.38 90 LYS A CA 1
ATOM 710 C C . LYS A 1 90 ? 18.187 5.010 -23.713 1.00 98.38 90 LYS A C 1
ATOM 712 O O . LYS A 1 90 ? 18.886 5.211 -24.699 1.00 98.38 90 LYS A O 1
ATOM 717 N N . VAL A 1 91 ? 18.118 3.814 -23.126 1.00 98.50 91 VAL A N 1
ATOM 718 C CA . VAL A 1 91 ? 18.892 2.649 -23.590 1.00 98.50 91 VAL A CA 1
ATOM 719 C C . VAL A 1 91 ? 18.555 2.305 -25.043 1.00 98.50 91 VAL A C 1
ATOM 721 O O . VAL A 1 91 ? 19.449 2.047 -25.846 1.00 98.50 91 VAL A O 1
ATOM 724 N N . ARG A 1 92 ? 17.271 2.336 -25.429 1.00 98.25 92 ARG A N 1
ATOM 725 C CA . ARG A 1 92 ? 16.867 2.109 -26.829 1.00 98.25 92 ARG A CA 1
ATOM 726 C C . ARG A 1 92 ? 17.447 3.151 -27.781 1.00 98.25 92 ARG A C 1
ATOM 728 O O . ARG A 1 92 ? 17.831 2.784 -28.891 1.00 98.25 92 ARG A O 1
ATOM 735 N N . GLN A 1 93 ? 17.500 4.411 -27.360 1.00 98.44 93 GLN A N 1
ATOM 736 C CA . GLN A 1 93 ? 18.104 5.486 -28.138 1.00 98.44 93 GLN A CA 1
ATOM 737 C C . GLN A 1 93 ? 19.613 5.269 -28.304 1.00 98.44 93 GLN A C 1
ATOM 739 O O . GLN A 1 93 ? 20.085 5.227 -29.437 1.00 98.44 93 GLN A O 1
ATOM 744 N N . GLU A 1 94 ? 20.347 5.032 -27.215 1.00 98.38 94 GLU A N 1
ATOM 745 C CA . GLU A 1 94 ? 21.794 4.770 -27.252 1.00 98.38 94 GLU A CA 1
ATOM 746 C C . GLU A 1 94 ? 22.126 3.554 -28.136 1.00 98.38 94 GLU A C 1
ATOM 748 O O . GLU A 1 94 ? 23.076 3.572 -28.918 1.00 98.38 94 GLU A O 1
ATOM 753 N N . MET A 1 95 ? 21.299 2.501 -28.092 1.00 98.12 95 MET A N 1
ATOM 754 C CA . MET A 1 95 ? 21.438 1.352 -28.992 1.00 98.12 95 MET A CA 1
ATOM 755 C C . MET A 1 95 ? 21.203 1.712 -30.465 1.00 98.12 95 MET A C 1
ATOM 757 O O . MET A 1 95 ? 21.864 1.150 -31.339 1.00 98.12 95 MET A O 1
ATOM 761 N N . ALA A 1 96 ? 20.240 2.584 -30.768 1.00 97.81 96 ALA A N 1
ATOM 762 C CA . ALA A 1 96 ? 19.971 3.023 -32.136 1.00 97.81 96 ALA A CA 1
ATOM 763 C C . ALA A 1 96 ? 21.115 3.890 -32.680 1.00 97.81 96 ALA A C 1
ATOM 765 O O . ALA A 1 96 ? 21.552 3.674 -33.810 1.00 97.81 96 ALA A O 1
ATOM 766 N N . GLU A 1 97 ? 21.635 4.803 -31.859 1.00 98.12 97 GLU A N 1
ATOM 767 C CA . GLU A 1 97 ? 22.803 5.631 -32.171 1.00 98.12 97 GLU A CA 1
ATOM 768 C C . GLU A 1 97 ? 24.034 4.755 -32.438 1.00 98.12 97 GLU A C 1
ATOM 770 O O . GLU A 1 97 ? 24.638 4.846 -33.505 1.00 98.12 97 GLU A O 1
ATOM 775 N N . MET A 1 98 ? 24.322 3.793 -31.555 1.00 98.06 98 MET A N 1
ATOM 776 C CA . MET A 1 98 ? 25.431 2.850 -31.729 1.00 98.06 98 MET A CA 1
ATOM 777 C C . MET A 1 98 ? 25.301 2.017 -33.011 1.00 98.06 98 MET A C 1
ATOM 779 O O . MET A 1 98 ? 26.285 1.793 -33.719 1.00 98.06 98 MET A O 1
ATOM 783 N N . LYS A 1 99 ? 24.086 1.558 -33.341 1.00 97.88 99 LYS A N 1
ATOM 784 C CA . LYS A 1 99 ? 23.827 0.842 -34.600 1.00 97.88 99 LYS A CA 1
ATOM 785 C C . LYS A 1 99 ? 24.068 1.735 -35.817 1.00 97.88 99 LYS A C 1
ATOM 787 O O . LYS A 1 99 ? 24.653 1.265 -36.791 1.00 97.88 99 LYS A O 1
ATOM 792 N N . ALA A 1 100 ? 23.631 2.992 -35.775 1.00 98.00 100 ALA A N 1
ATOM 793 C CA . ALA A 1 100 ? 23.837 3.943 -36.862 1.00 98.00 100 ALA A CA 1
ATOM 794 C C . ALA A 1 100 ? 25.329 4.242 -37.074 1.00 98.00 100 ALA A C 1
ATOM 796 O O . ALA A 1 100 ? 25.806 4.205 -38.211 1.00 98.00 100 ALA A O 1
ATOM 797 N N . ASP A 1 101 ? 26.077 4.448 -35.989 1.00 98.12 101 ASP A N 1
ATOM 798 C CA . ASP A 1 101 ? 27.525 4.654 -36.037 1.00 98.12 101 ASP A CA 1
ATOM 799 C C . ASP A 1 101 ? 28.256 3.433 -36.595 1.00 98.12 101 ASP A C 1
ATOM 801 O O . ASP A 1 101 ? 29.128 3.572 -37.457 1.00 98.12 101 ASP A O 1
ATOM 805 N N . LEU A 1 102 ? 27.867 2.226 -36.173 1.00 97.56 102 LEU A N 1
ATOM 806 C CA . LEU A 1 102 ? 28.437 0.990 -36.701 1.00 97.56 102 LEU A CA 1
ATOM 807 C C . LEU A 1 102 ? 28.211 0.872 -38.216 1.00 97.56 102 LEU A C 1
ATOM 809 O O . LEU A 1 102 ? 29.154 0.594 -38.957 1.00 97.56 102 LEU A O 1
ATOM 813 N N . ILE A 1 103 ? 26.992 1.145 -38.694 1.00 97.00 103 ILE A N 1
ATOM 814 C CA . ILE A 1 103 ? 26.669 1.135 -40.130 1.00 97.00 103 ILE A CA 1
ATOM 815 C C . ILE A 1 103 ? 27.494 2.187 -40.882 1.00 97.00 103 ILE A C 1
ATOM 817 O O . ILE A 1 103 ? 28.060 1.890 -41.936 1.00 97.00 103 ILE A O 1
ATOM 821 N N . ARG A 1 104 ? 27.614 3.405 -40.343 1.00 98.00 104 ARG A N 1
ATOM 822 C CA . ARG A 1 104 ? 28.423 4.476 -40.943 1.00 98.00 104 ARG A CA 1
ATOM 823 C C . ARG A 1 104 ? 29.879 4.045 -41.120 1.00 98.00 104 ARG A C 1
ATOM 825 O O . ARG A 1 104 ? 30.448 4.243 -42.195 1.00 98.00 104 ARG A O 1
ATOM 832 N N . TRP A 1 105 ? 30.470 3.429 -40.097 1.00 97.69 105 TRP A N 1
ATOM 833 C CA . TRP A 1 105 ? 31.840 2.924 -40.168 1.00 97.69 105 TRP A CA 1
ATOM 834 C C . TRP A 1 105 ? 31.996 1.769 -41.159 1.00 97.69 105 TRP A C 1
ATOM 836 O O . TRP A 1 105 ? 32.983 1.749 -41.894 1.00 97.69 105 TRP A O 1
ATOM 846 N N . MET A 1 106 ? 31.012 0.867 -41.262 1.00 95.50 106 MET A N 1
ATOM 847 C CA . MET A 1 106 ? 31.010 -0.189 -42.282 1.00 95.50 106 MET A CA 1
ATOM 848 C C . MET A 1 106 ? 31.051 0.379 -43.708 1.00 95.50 106 MET A C 1
ATOM 850 O O . MET A 1 106 ? 31.774 -0.157 -44.545 1.00 95.50 106 MET A O 1
ATOM 854 N N . PHE A 1 107 ? 30.344 1.480 -43.993 1.00 96.25 107 PHE A N 1
ATOM 855 C CA . PHE A 1 107 ? 30.396 2.134 -45.308 1.00 96.25 107 PHE A CA 1
ATOM 856 C C . PHE A 1 107 ? 31.748 2.792 -45.596 1.00 96.25 107 PHE A C 1
ATOM 858 O O . PHE A 1 107 ? 32.304 2.581 -46.674 1.00 96.25 107 PHE A O 1
ATOM 865 N N . ILE A 1 108 ? 32.292 3.565 -44.648 1.00 96.50 108 ILE A N 1
ATOM 866 C CA . ILE A 1 108 ? 33.600 4.228 -44.808 1.00 96.50 108 ILE A CA 1
ATOM 867 C C . ILE A 1 108 ? 34.683 3.181 -45.075 1.00 96.50 108 ILE A C 1
ATOM 869 O O . ILE A 1 108 ? 35.466 3.304 -46.019 1.00 96.50 108 ILE A O 1
ATOM 873 N N . PHE A 1 109 ? 34.690 2.123 -44.266 1.00 96.44 109 PHE A N 1
ATOM 874 C CA . PHE A 1 109 ? 35.627 1.025 -44.422 1.00 96.44 109 PHE A CA 1
ATOM 875 C C . PHE A 1 109 ? 35.408 0.269 -45.738 1.00 96.44 109 PHE A C 1
ATOM 877 O O . PHE A 1 109 ? 36.369 0.023 -46.463 1.00 96.44 109 PHE A O 1
ATOM 884 N N . GLY A 1 110 ? 34.155 -0.027 -46.095 1.00 94.94 110 GLY A N 1
ATOM 885 C CA . GLY A 1 110 ? 33.807 -0.732 -47.329 1.00 94.94 110 GLY A CA 1
ATOM 886 C C . GLY A 1 110 ? 34.263 0.004 -48.591 1.00 94.94 110 GLY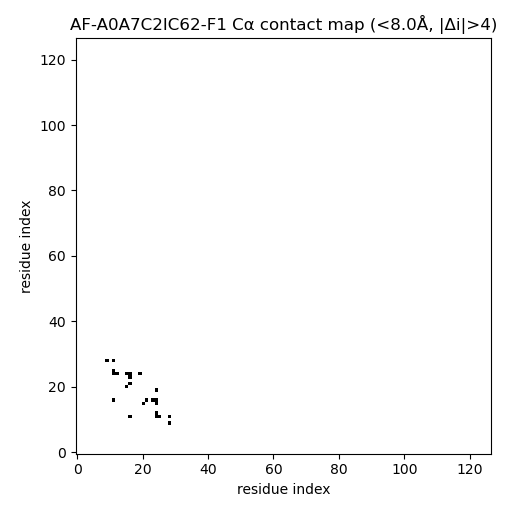 A C 1
ATOM 887 O O . GLY A 1 110 ? 34.861 -0.607 -49.475 1.00 94.94 110 GLY A O 1
ATOM 888 N N . VAL A 1 111 ? 34.068 1.325 -48.664 1.00 96.38 111 VAL A N 1
ATOM 889 C CA . VAL A 1 111 ? 34.563 2.140 -49.789 1.00 96.38 111 VAL A CA 1
ATOM 890 C C . VAL A 1 111 ? 36.093 2.144 -49.836 1.00 96.38 111 VAL A C 1
ATOM 892 O O . VAL A 1 111 ? 36.671 2.016 -50.916 1.00 96.38 111 VAL A O 1
ATOM 895 N N . GLY A 1 112 ? 36.759 2.225 -48.680 1.00 95.62 112 GLY A N 1
ATOM 896 C CA . GLY A 1 112 ? 38.219 2.138 -48.593 1.00 95.62 112 GLY A CA 1
ATOM 897 C C . GLY A 1 112 ? 38.769 0.803 -49.108 1.00 95.62 112 GLY A C 1
ATOM 898 O O . GLY A 1 112 ? 39.699 0.790 -49.915 1.00 95.62 112 GLY A O 1
ATOM 899 N N . GLN A 1 113 ? 38.163 -0.319 -48.704 1.00 95.00 113 GLN A N 1
ATOM 900 C CA . GLN A 1 113 ? 38.537 -1.651 -49.189 1.00 95.00 113 GLN A CA 1
ATOM 901 C C . GLN A 1 113 ? 38.329 -1.791 -50.703 1.00 95.00 113 GLN A C 1
ATOM 903 O O . GLN A 1 113 ? 39.227 -2.266 -51.398 1.00 95.00 113 GLN A O 1
ATOM 908 N N . LEU A 1 114 ? 37.185 -1.340 -51.232 1.00 95.56 114 LEU A N 1
ATOM 909 C CA . LEU A 1 114 ? 36.906 -1.367 -52.672 1.00 95.56 114 LEU A CA 1
ATOM 910 C C . LEU A 1 114 ? 37.923 -0.538 -53.467 1.00 95.56 114 LEU A C 1
ATOM 912 O O . LEU A 1 114 ? 38.439 -1.008 -54.481 1.00 95.56 114 LEU A O 1
ATOM 916 N N . GLY A 1 115 ? 38.259 0.664 -52.990 1.00 96.06 115 GLY A N 1
ATOM 917 C CA . GLY A 1 115 ? 39.269 1.520 -53.613 1.00 96.06 115 GLY A CA 1
ATOM 918 C C . GLY A 1 115 ? 40.661 0.882 -53.632 1.00 96.06 115 GLY A C 1
ATOM 919 O O . GLY A 1 115 ? 41.337 0.918 -54.659 1.00 96.06 115 GLY A O 1
ATOM 920 N N . ALA A 1 116 ? 41.069 0.241 -52.532 1.00 95.94 116 ALA A N 1
ATOM 921 C CA . ALA A 1 116 ? 42.346 -0.467 -52.452 1.00 95.94 116 ALA A CA 1
ATOM 922 C C . ALA A 1 116 ? 42.421 -1.644 -53.440 1.00 95.94 116 ALA A C 1
ATOM 924 O O . ALA A 1 116 ? 43.412 -1.776 -54.158 1.00 95.94 116 ALA A O 1
ATOM 925 N N . ILE A 1 117 ? 41.366 -2.465 -53.528 1.00 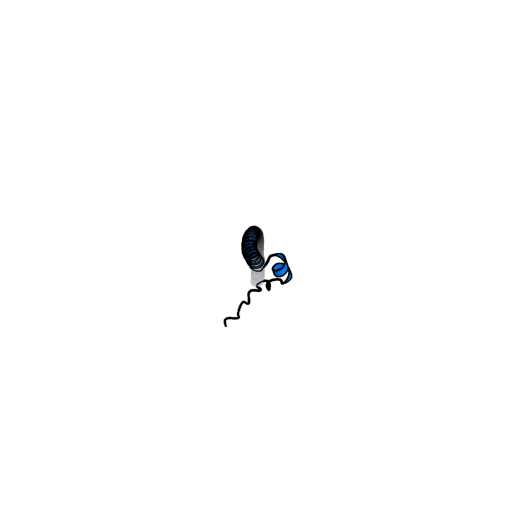95.62 117 ILE A N 1
ATOM 926 C CA . ILE A 1 117 ? 41.305 -3.595 -54.470 1.00 95.62 117 ILE A CA 1
ATOM 927 C C . ILE A 1 117 ? 41.378 -3.096 -55.918 1.00 95.62 117 ILE A C 1
ATOM 929 O O . ILE A 1 117 ? 42.182 -3.607 -56.697 1.00 95.62 117 ILE A O 1
ATOM 933 N N . LEU A 1 118 ? 40.592 -2.075 -56.279 1.00 94.75 118 LEU A N 1
ATOM 934 C CA . LEU A 1 118 ? 40.624 -1.485 -57.623 1.00 94.75 118 LEU A CA 1
ATOM 935 C C . LEU A 1 118 ? 41.993 -0.881 -57.955 1.00 94.75 118 LEU A C 1
ATOM 937 O O . LEU A 1 118 ? 42.486 -1.066 -59.065 1.00 94.75 118 LEU A O 1
ATOM 941 N N . GLY A 1 119 ? 42.626 -0.201 -56.996 1.00 95.44 119 GLY A N 1
ATOM 942 C CA . GLY A 1 119 ? 43.969 0.353 -57.157 1.00 95.44 119 GLY A CA 1
ATOM 943 C C . GLY A 1 119 ? 45.022 -0.724 -57.423 1.00 95.44 119 GLY A C 1
ATOM 944 O O . GLY A 1 119 ? 45.835 -0.572 -58.334 1.00 95.44 119 GLY A O 1
ATOM 945 N N . ILE A 1 120 ? 44.972 -1.839 -56.685 1.00 94.56 120 ILE A N 1
ATOM 946 C CA . ILE A 1 120 ? 45.862 -2.988 -56.903 1.00 94.56 120 ILE A CA 1
ATOM 947 C C . ILE A 1 120 ? 45.611 -3.601 -58.286 1.00 94.56 120 ILE A C 1
ATOM 949 O O . ILE A 1 120 ? 46.559 -3.776 -59.049 1.00 94.56 120 ILE A O 1
ATOM 953 N N . LEU A 1 121 ? 44.354 -3.885 -58.642 1.00 93.88 121 LEU A N 1
ATOM 954 C CA . LEU A 1 121 ? 44.006 -4.448 -59.952 1.00 93.88 121 LEU A CA 1
ATOM 955 C C . LEU A 1 121 ? 44.488 -3.549 -61.099 1.00 93.88 121 LEU A C 1
ATOM 957 O O . LEU A 1 121 ? 45.109 -4.037 -62.040 1.00 93.88 121 LEU A O 1
ATOM 961 N N . PHE A 1 122 ? 44.269 -2.236 -61.005 1.00 93.69 122 PHE A N 1
ATOM 962 C CA . PHE A 1 122 ? 44.717 -1.281 -62.019 1.00 93.69 122 PHE A CA 1
ATOM 963 C C . PHE A 1 122 ? 46.247 -1.224 -62.137 1.00 93.69 122 PHE A C 1
ATOM 965 O O . PHE A 1 122 ? 46.773 -1.161 -63.246 1.00 93.69 122 PHE A O 1
ATOM 972 N N . ALA A 1 123 ? 46.975 -1.294 -61.017 1.00 93.62 123 ALA A N 1
ATOM 973 C CA . ALA A 1 123 ? 48.436 -1.352 -61.027 1.00 93.62 123 ALA A CA 1
ATOM 974 C C . ALA A 1 123 ? 48.968 -2.624 -61.714 1.00 93.62 123 ALA A C 1
ATOM 976 O O . ALA A 1 123 ? 49.954 -2.545 -62.446 1.00 93.62 123 ALA A O 1
ATOM 977 N N . PHE A 1 124 ? 48.299 -3.769 -61.530 1.00 89.56 124 PHE A N 1
ATOM 978 C CA . PHE A 1 124 ? 48.632 -5.019 -62.223 1.00 89.56 124 PHE A CA 1
ATOM 979 C C . PHE A 1 124 ? 48.295 -4.989 -63.721 1.00 89.56 124 PHE A C 1
A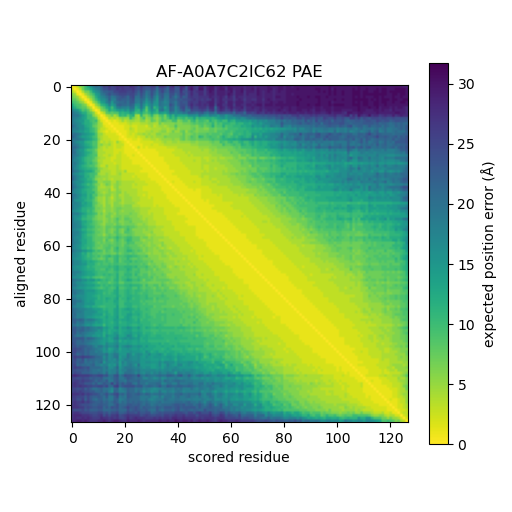TOM 981 O O . PHE A 1 124 ? 49.056 -5.540 -64.505 1.00 89.56 124 PHE A O 1
ATOM 988 N N . PHE A 1 125 ? 47.208 -4.327 -64.134 1.00 86.19 125 PHE A N 1
ATOM 989 C CA . PHE A 1 125 ? 46.836 -4.181 -65.552 1.00 86.19 125 PHE A CA 1
ATOM 990 C C . PHE A 1 125 ? 47.665 -3.137 -66.321 1.00 86.19 125 PHE A C 1
ATOM 992 O O . PHE A 1 125 ? 47.656 -3.134 -67.549 1.00 86.19 125 PHE A O 1
ATOM 999 N N . ARG A 1 126 ? 48.360 -2.229 -65.625 1.00 71.19 126 ARG A N 1
ATOM 1000 C CA . ARG A 1 126 ? 49.217 -1.190 -66.227 1.00 71.19 126 ARG A CA 1
ATOM 1001 C C . ARG A 1 126 ? 50.683 -1.641 -66.386 1.00 71.19 126 ARG A C 1
ATOM 1003 O O . ARG A 1 126 ? 51.551 -0.814 -66.671 1.00 71.19 126 ARG A O 1
ATOM 1010 N N . ARG A 1 127 ? 50.959 -2.929 -66.188 1.00 57.44 127 ARG A N 1
ATOM 1011 C CA . ARG A 1 127 ? 52.244 -3.587 -66.433 1.00 57.44 127 ARG A CA 1
ATOM 1012 C C . ARG A 1 127 ? 52.102 -4.558 -67.595 1.00 57.44 127 ARG A C 1
ATOM 1014 O O . ARG A 1 127 ? 53.060 -4.613 -68.393 1.00 57.44 127 ARG A O 1
#

Radius of gyration: 48.5 Å; Cα contacts (8 Å, |Δi|>4): 12; chains: 1; bounding box: 88×41×133 Å

pLDDT: mean 90.55, std 14.79, range [37.5, 98.62]

Secondary structure (DSSP, 8-state):
-------------HHHHHHHHHHHHHHHHHHHHHHHHHHHHHHHHHHHHHHHHHHHHHHHHHHHHHHHHHHHHHHHHHHHHHHHHHHHHHHHHHHHHHHHHHHHHHHHHHHHHHHHHHHHHHHHHT-

Sequence (127 aa):
MDGGRKRAYLDRPKVLREKLGEEGTDALVELINLANGQTKADVLTFVEEKFERRLSEELGKLNERLTTEIGKVSERLTTEIGKVNMEFAKVRQEMAEMKADLIRWMFIFGVGQLGAILGILFAFFRR

Foldseek 3Di:
DCDDPPPPQVPQDPVCCVVLNPVRSVVVSVVVVVVVVVVVVVVVVVVVVVVVVVVVVVVVVVVVVVVVVVVVVVVVVVVVVVVVVVVVVVVVVVVVVVVVVVVVVCVVVVVVVVVVVVVVVVVVVVD